Protein AF-A0A8H7E6W3-F1 (afdb_monomer_lite)

Foldseek 3Di:
DDAPDVLLVVLLVVLDDDQVVVLVVQDADDPPPLCVLVVDPLSVVVVPVVDDDDDDDDDDPPPCPSNNVSCCVVPVQVPPPPDQDFDGDADPDPQRPDPSNSVSSRSSSCCVSVVVCSVVVSVD

Secondary structure (DSSP, 8-state):
---SSHHHHHHHHHT---HHHHHHTSPPPPTT-SGGGTT-HHHHHHHHH-SS--------TTS-HHHHHHHIIIIIGGG-TT---------SSTTTS-HHHHHHHHHHHHHHH-GGGHHHHH--

pLDDT: mean 89.05, std 8.11, range [54.78, 96.06]

InterPro domains:
  IPR027417 P-loop containing nucleoside triphosphate hydrolase [G3DSA:3.40.50.300] (41-123)
  IPR056884 Nephrocystin 3-like, N-terminal [PF24883] (32-122)

Radius of gyration: 16.37 Å; chains: 1; bounding box: 37×34×46 Å

Sequence (124 aa):
MRYKNEQERQCHQSFACIYEQYKDVNPGRVLGTCKWVLDHPQFQAWQRTGHNDLLWISADPGCGKSVLSKFLVDHEFQTADQITVCYFFFKDNELQDNLAIALRALLHQLFSHQPQLLHHAISM

Structure (mmCIF, N/CA/C/O backbone):
data_AF-A0A8H7E6W3-F1
#
_entry.id   AF-A0A8H7E6W3-F1
#
loop_
_atom_site.group_PDB
_atom_site.id
_atom_site.type_symbol
_atom_site.label_atom_id
_atom_site.label_alt_id
_atom_site.label_comp_id
_atom_site.label_asym_id
_atom_site.label_entity_id
_atom_site.label_seq_id
_atom_site.pdbx_PDB_ins_code
_atom_site.Cartn_x
_atom_site.Cartn_y
_atom_site.Cartn_z
_atom_site.occupancy
_atom_site.B_iso_or_equiv
_atom_site.auth_seq_id
_atom_site.auth_comp_id
_atom_site.auth_asym_id
_atom_site.auth_atom_id
_atom_site.pdbx_PDB_model_num
ATOM 1 N N . MET A 1 1 ? 15.136 -11.262 -7.419 1.00 68.25 1 MET A N 1
ATOM 2 C CA . MET A 1 1 ? 14.613 -11.081 -8.792 1.00 68.25 1 MET A CA 1
ATOM 3 C C . MET A 1 1 ? 15.664 -11.524 -9.810 1.00 68.25 1 MET A C 1
ATOM 5 O O . MET A 1 1 ? 16.823 -11.167 -9.632 1.00 68.25 1 MET A O 1
ATOM 9 N N . ARG A 1 2 ? 15.301 -12.320 -10.827 1.00 77.50 2 ARG A N 1
ATOM 10 C CA . ARG A 1 2 ? 16.192 -12.704 -11.943 1.00 77.50 2 ARG A CA 1
ATOM 11 C C . ARG A 1 2 ? 15.589 -12.178 -13.249 1.00 77.50 2 ARG A C 1
ATOM 13 O O . ARG A 1 2 ? 14.495 -12.600 -13.601 1.00 77.50 2 ARG A O 1
ATOM 20 N N . TYR A 1 3 ? 16.282 -11.261 -13.920 1.00 85.69 3 TYR A N 1
ATOM 21 C CA . TYR A 1 3 ? 15.885 -10.723 -15.227 1.00 85.69 3 TYR A CA 1
ATOM 22 C C . TYR A 1 3 ? 16.372 -11.646 -16.350 1.00 85.69 3 TYR A C 1
ATOM 24 O O . TYR A 1 3 ? 17.440 -12.249 -16.216 1.00 85.69 3 TYR A O 1
ATOM 32 N N . LYS A 1 4 ? 15.628 -11.747 -17.455 1.00 85.31 4 LYS A N 1
ATOM 33 C CA . LYS A 1 4 ? 16.042 -12.528 -18.634 1.00 85.31 4 LYS A CA 1
ATOM 34 C C . LYS A 1 4 ? 17.039 -11.771 -19.508 1.00 85.31 4 LYS A C 1
ATOM 36 O O . LYS A 1 4 ? 17.871 -12.398 -20.157 1.00 85.31 4 LYS A O 1
ATOM 41 N N . ASN A 1 5 ? 16.954 -10.442 -19.544 1.00 88.75 5 ASN A N 1
ATOM 42 C CA . ASN A 1 5 ? 17.850 -9.579 -20.310 1.00 88.75 5 ASN A CA 1
ATOM 43 C C . ASN A 1 5 ? 17.914 -8.158 -19.713 1.00 88.75 5 ASN A C 1
ATOM 45 O O . ASN A 1 5 ? 17.193 -7.822 -18.772 1.00 88.75 5 ASN A O 1
ATOM 49 N N . GLU A 1 6 ? 18.795 -7.322 -20.265 1.00 90.44 6 GLU A N 1
ATOM 50 C CA . GLU A 1 6 ? 18.979 -5.935 -19.818 1.00 90.44 6 GLU A CA 1
ATOM 51 C C . GLU A 1 6 ? 17.757 -5.051 -20.120 1.00 90.44 6 GLU A C 1
ATOM 53 O O . GLU A 1 6 ? 17.459 -4.129 -19.366 1.00 90.44 6 GLU A O 1
ATOM 58 N N . GLN A 1 7 ? 16.993 -5.365 -21.167 1.00 90.38 7 GLN A N 1
ATOM 59 C CA . GLN A 1 7 ? 15.791 -4.619 -21.539 1.00 90.38 7 GLN A CA 1
ATOM 60 C C . GLN A 1 7 ? 14.686 -4.771 -20.478 1.00 90.38 7 GLN A C 1
ATOM 62 O O . GLN A 1 7 ? 14.071 -3.782 -20.085 1.00 90.38 7 GLN A O 1
ATOM 67 N N . GLU A 1 8 ? 14.493 -5.979 -19.935 1.00 91.56 8 GLU A N 1
ATOM 68 C CA . GLU A 1 8 ? 13.598 -6.235 -18.796 1.00 91.56 8 GLU A CA 1
ATOM 69 C C . GLU A 1 8 ? 14.026 -5.475 -17.546 1.00 91.56 8 GLU A C 1
ATOM 71 O O . GLU A 1 8 ? 13.188 -4.904 -16.844 1.00 91.56 8 GLU A O 1
ATOM 76 N N . ARG A 1 9 ? 15.334 -5.423 -17.281 1.00 91.88 9 ARG A N 1
ATOM 77 C CA . ARG A 1 9 ? 15.870 -4.658 -16.158 1.00 91.88 9 ARG A CA 1
ATOM 78 C C . ARG A 1 9 ? 15.586 -3.166 -16.321 1.00 91.88 9 ARG A C 1
ATOM 80 O O . ARG A 1 9 ? 15.090 -2.548 -15.383 1.00 91.88 9 ARG A O 1
ATOM 87 N N . GLN A 1 10 ? 15.873 -2.593 -17.487 1.00 93.19 10 GLN A N 1
ATOM 88 C CA . GLN A 1 10 ? 15.634 -1.174 -17.769 1.00 93.19 10 GLN A CA 1
ATOM 89 C C . GLN A 1 10 ? 14.146 -0.822 -17.712 1.00 93.19 10 GLN A C 1
ATOM 91 O O . GLN A 1 10 ? 13.777 0.175 -17.091 1.00 93.19 10 GLN A O 1
ATOM 96 N N . CYS A 1 11 ? 13.291 -1.672 -18.288 1.00 92.50 11 CYS A N 1
ATOM 97 C CA . CYS A 1 11 ? 11.841 -1.527 -18.221 1.00 92.50 11 CYS A CA 1
ATOM 98 C C . CYS A 1 11 ? 11.368 -1.496 -16.762 1.00 92.50 11 CYS A C 1
ATOM 100 O O . CYS A 1 11 ? 10.726 -0.531 -16.351 1.00 92.50 11 CYS A O 1
ATOM 102 N N . HIS A 1 12 ? 11.776 -2.475 -15.948 1.00 94.31 12 HIS A N 1
ATOM 103 C CA . HIS A 1 12 ? 11.426 -2.510 -14.530 1.00 94.31 12 HIS A CA 1
ATOM 104 C C . HIS A 1 12 ? 11.894 -1.251 -13.782 1.00 94.31 12 HIS A C 1
ATOM 106 O O . HIS A 1 12 ? 11.105 -0.622 -13.079 1.00 94.31 12 HIS A O 1
ATOM 112 N N . GLN A 1 13 ? 13.148 -0.834 -13.988 1.00 93.69 13 GLN A N 1
ATOM 113 C CA . GLN A 1 13 ? 13.711 0.357 -13.342 1.00 93.69 13 GLN A CA 1
ATOM 114 C C . GLN A 1 13 ? 13.012 1.658 -13.761 1.00 93.69 13 GLN A C 1
ATOM 116 O O . GLN A 1 13 ? 12.958 2.598 -12.973 1.00 93.69 13 GLN A O 1
ATOM 121 N N . SER A 1 14 ? 12.419 1.723 -14.957 1.00 93.94 14 SER A N 1
ATOM 122 C CA . SER A 1 14 ? 11.662 2.904 -15.394 1.00 93.94 14 SER A CA 1
ATOM 123 C C . SER A 1 14 ? 10.403 3.158 -14.548 1.00 93.94 14 SER A C 1
ATOM 125 O O . SER A 1 14 ? 9.965 4.304 -14.398 1.00 93.94 14 SER A O 1
ATOM 127 N N . PHE A 1 15 ? 9.852 2.110 -13.926 1.00 93.06 15 PHE A N 1
ATOM 128 C CA . PHE A 1 15 ? 8.705 2.203 -13.022 1.00 93.06 15 PHE A CA 1
ATOM 129 C C . PHE A 1 15 ? 9.091 2.523 -11.571 1.00 93.06 15 PHE A C 1
ATOM 131 O O . PHE A 1 15 ? 8.207 2.850 -10.783 1.00 93.06 15 PHE A O 1
ATOM 138 N N . ALA A 1 16 ? 10.378 2.465 -11.211 1.00 91.38 16 ALA A N 1
ATOM 139 C CA . ALA A 1 16 ? 10.823 2.648 -9.833 1.00 91.38 16 ALA A CA 1
ATOM 140 C C . ALA A 1 16 ? 10.432 4.023 -9.266 1.00 91.38 16 ALA A C 1
ATOM 142 O O . ALA A 1 16 ? 10.624 5.066 -9.899 1.00 91.38 16 ALA A O 1
ATOM 143 N N . CYS A 1 17 ? 9.906 4.020 -8.041 1.00 87.62 17 CYS A N 1
ATOM 144 C CA . CYS A 1 17 ? 9.654 5.217 -7.244 1.00 87.62 17 CYS A CA 1
ATOM 145 C C . CYS A 1 17 ? 9.682 4.881 -5.745 1.00 87.62 17 CYS A C 1
ATOM 147 O O . CYS A 1 17 ? 9.715 3.719 -5.361 1.00 87.62 17 CYS A O 1
ATOM 149 N N . ILE A 1 18 ? 9.659 5.904 -4.891 1.00 90.75 18 ILE A N 1
ATOM 150 C CA . ILE A 1 18 ? 9.868 5.789 -3.435 1.00 90.75 18 ILE A CA 1
ATOM 151 C C . ILE A 1 18 ? 8.583 5.447 -2.647 1.00 90.75 18 ILE A C 1
ATOM 153 O O . ILE A 1 18 ? 8.326 6.019 -1.587 1.00 90.75 18 ILE A O 1
ATOM 157 N N . TYR A 1 19 ? 7.747 4.534 -3.153 1.00 92.12 19 TYR A N 1
ATOM 158 C CA . TYR A 1 19 ? 6.440 4.235 -2.543 1.00 92.12 19 TYR A CA 1
ATOM 159 C C . TYR A 1 19 ? 6.549 3.575 -1.159 1.00 92.12 19 TYR A C 1
ATOM 161 O O . TYR A 1 19 ? 5.651 3.745 -0.329 1.00 92.12 19 TYR A O 1
ATOM 169 N N . GLU A 1 20 ? 7.643 2.865 -0.863 1.00 92.31 20 GLU A N 1
ATOM 170 C CA . GLU A 1 20 ? 7.907 2.322 0.473 1.00 92.31 20 GLU A CA 1
ATOM 171 C C . GLU A 1 20 ? 8.016 3.443 1.504 1.00 92.31 20 GLU A C 1
ATOM 173 O O . GLU A 1 20 ? 7.405 3.359 2.567 1.00 92.31 20 GLU A O 1
ATOM 178 N N . GLN A 1 21 ? 8.685 4.548 1.156 1.00 92.81 21 GLN A N 1
ATOM 179 C CA . GLN A 1 21 ? 8.815 5.701 2.048 1.00 92.81 21 GLN A CA 1
ATOM 180 C C . GLN A 1 21 ? 7.445 6.312 2.364 1.00 92.81 21 GLN A C 1
ATOM 182 O O . GLN A 1 21 ? 7.194 6.682 3.508 1.00 92.81 21 GLN A O 1
ATOM 187 N N . TYR A 1 22 ? 6.525 6.357 1.393 1.00 91.62 22 TYR A N 1
ATOM 188 C CA . TYR A 1 22 ? 5.163 6.875 1.599 1.00 91.62 22 TYR A CA 1
ATOM 189 C C . TYR A 1 22 ? 4.325 6.001 2.537 1.00 91.62 22 TYR A C 1
ATOM 191 O O . TYR A 1 22 ? 3.500 6.516 3.293 1.00 91.62 22 TYR A O 1
ATOM 199 N N . LYS A 1 23 ? 4.551 4.684 2.539 1.00 92.75 23 LYS A N 1
ATOM 200 C CA . LYS A 1 23 ? 3.987 3.791 3.559 1.00 92.75 23 LYS A CA 1
ATOM 201 C C . LYS A 1 23 ? 4.680 4.009 4.903 1.00 92.75 23 LYS A C 1
ATOM 203 O O . LYS A 1 23 ? 4.006 4.100 5.931 1.00 92.75 23 LYS A O 1
ATOM 208 N N . ASP A 1 24 ? 6.004 4.122 4.904 1.00 94.00 24 ASP A N 1
ATOM 209 C CA . ASP A 1 24 ? 6.824 4.047 6.112 1.00 94.00 24 ASP A CA 1
ATOM 210 C C . ASP A 1 24 ? 6.867 5.311 6.963 1.00 94.00 24 ASP A C 1
ATOM 212 O O . ASP A 1 24 ? 7.188 5.213 8.147 1.00 94.00 24 ASP A O 1
ATOM 216 N N . VAL A 1 25 ? 6.406 6.452 6.441 1.00 92.50 25 VAL A N 1
ATOM 217 C CA . VAL A 1 25 ? 6.073 7.613 7.288 1.00 92.50 25 VAL A CA 1
ATOM 218 C C . VAL A 1 25 ? 4.963 7.309 8.299 1.00 92.50 25 VAL A C 1
ATOM 220 O O . VAL A 1 25 ? 4.853 8.002 9.309 1.00 92.50 25 VAL A O 1
ATOM 223 N N . ASN A 1 26 ? 4.122 6.299 8.044 1.00 91.81 26 ASN A N 1
ATOM 224 C CA . ASN A 1 26 ? 3.104 5.885 9.000 1.00 91.81 26 ASN A CA 1
ATOM 225 C C . ASN A 1 26 ? 3.754 5.027 10.094 1.00 91.81 26 ASN A C 1
ATOM 227 O O . ASN A 1 26 ? 4.465 4.060 9.778 1.00 91.81 26 ASN A O 1
ATOM 231 N N . PRO A 1 27 ? 3.497 5.331 11.379 1.00 93.75 27 PRO A N 1
ATOM 232 C CA . PRO A 1 27 ? 4.011 4.520 12.468 1.00 93.75 27 PRO A CA 1
ATOM 233 C C . PRO A 1 27 ? 3.425 3.106 12.409 1.00 93.75 27 PRO A C 1
ATOM 235 O O . PRO A 1 27 ? 2.361 2.866 11.830 1.00 93.75 27 PRO A O 1
ATOM 238 N N . GLY A 1 28 ? 4.121 2.161 13.039 1.00 93.38 28 GLY A N 1
ATOM 239 C CA . GLY A 1 28 ? 3.559 0.839 13.290 1.00 93.38 28 GLY A CA 1
ATOM 240 C C . GLY A 1 28 ? 2.305 0.930 14.162 1.00 93.38 28 GLY A C 1
ATOM 241 O O . GLY A 1 28 ? 2.129 1.877 14.934 1.00 93.38 28 GLY A O 1
ATOM 242 N N . ARG A 1 29 ? 1.424 -0.068 14.050 1.00 93.81 29 ARG A N 1
ATOM 243 C CA . ARG A 1 29 ? 0.218 -0.119 14.882 1.00 93.81 29 ARG A CA 1
ATOM 244 C C . ARG A 1 29 ? 0.566 -0.167 16.369 1.00 93.81 29 ARG A C 1
ATOM 246 O O . ARG A 1 29 ? 1.517 -0.830 16.780 1.00 93.81 29 ARG A O 1
ATOM 253 N N . VAL A 1 30 ? -0.287 0.439 17.188 1.00 94.19 30 VAL A N 1
ATOM 254 C CA . VAL A 1 30 ? -0.273 0.206 18.635 1.00 94.19 30 VAL A CA 1
ATOM 255 C C . VAL A 1 30 ? -0.699 -1.241 18.903 1.00 94.19 30 VAL A C 1
ATOM 257 O O . VAL A 1 30 ? -1.626 -1.758 18.263 1.00 94.19 30 VAL A O 1
ATOM 260 N N . LEU A 1 31 ? -0.025 -1.919 19.834 1.00 92.62 31 LEU A N 1
ATOM 261 C CA . LEU A 1 31 ? -0.355 -3.296 20.201 1.00 92.62 31 LEU A CA 1
ATOM 262 C C . LEU A 1 31 ? -1.842 -3.407 20.589 1.00 92.62 31 LEU A C 1
ATOM 264 O O . LEU A 1 31 ? -2.382 -2.553 21.278 1.00 92.62 31 LEU A O 1
ATOM 268 N N . GLY A 1 32 ? -2.515 -4.450 20.103 1.00 89.94 32 GLY A N 1
ATOM 269 C CA . GLY A 1 32 ? -3.956 -4.650 20.302 1.00 89.94 32 GLY A CA 1
ATOM 270 C C . GLY A 1 32 ? -4.874 -3.902 19.326 1.00 89.94 32 GLY A C 1
ATOM 271 O O . GLY A 1 32 ? -6.049 -4.237 19.253 1.00 89.94 32 GLY A O 1
ATOM 272 N N . THR A 1 33 ? -4.368 -2.960 18.521 1.00 93.19 33 THR A N 1
ATOM 273 C CA . THR A 1 33 ? -5.181 -2.248 17.511 1.00 93.19 33 THR A CA 1
ATOM 274 C C . THR A 1 33 ? -5.128 -2.916 16.130 1.00 93.19 33 THR A C 1
ATOM 276 O O . THR A 1 33 ? -4.375 -3.873 15.927 1.00 93.19 33 THR A O 1
ATOM 279 N N . CYS A 1 34 ? -5.928 -2.407 15.182 1.00 93.62 34 CYS A N 1
ATOM 280 C CA . CYS A 1 34 ? -6.065 -2.841 13.778 1.00 93.62 34 CYS A CA 1
ATOM 281 C C . CYS A 1 34 ? -6.647 -4.248 13.546 1.00 93.62 34 CYS A C 1
ATOM 283 O O . CYS A 1 34 ? -7.275 -4.469 12.519 1.00 93.62 34 CYS A O 1
ATOM 285 N N . LYS A 1 35 ? -6.525 -5.170 14.508 1.00 92.56 35 LYS A N 1
ATOM 286 C CA . LYS A 1 35 ? -6.995 -6.562 14.382 1.00 92.56 35 LYS A CA 1
ATOM 287 C C . LYS A 1 35 ? -8.504 -6.711 14.189 1.00 92.56 35 LYS A C 1
ATOM 289 O O . LYS A 1 35 ? -8.926 -7.656 13.541 1.00 92.56 35 LYS A O 1
ATOM 294 N N . TRP A 1 36 ? -9.292 -5.762 14.696 1.00 92.62 36 TRP A N 1
ATOM 295 C CA . TRP A 1 36 ? -10.754 -5.776 14.578 1.00 92.62 36 TRP A CA 1
ATOM 296 C 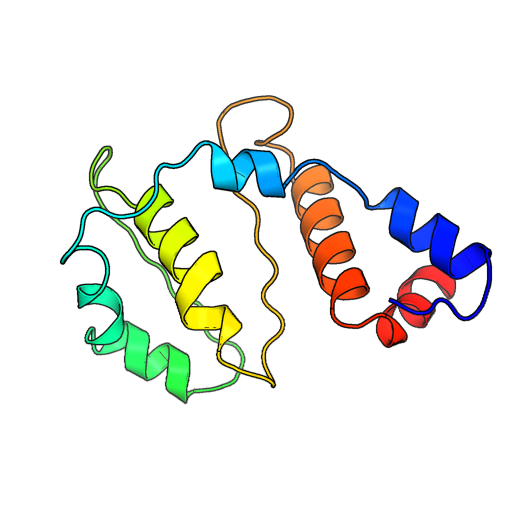C . TRP A 1 36 ? -11.231 -5.928 13.127 1.00 92.62 36 TRP A C 1
ATOM 298 O O . TRP A 1 36 ? -12.294 -6.495 12.893 1.00 92.62 36 TRP A O 1
ATOM 308 N N . VAL A 1 37 ? -10.450 -5.434 12.155 1.00 94.06 37 VAL A N 1
ATOM 309 C CA . VAL A 1 37 ? -10.820 -5.495 10.739 1.00 94.06 37 VAL A CA 1
ATOM 310 C C . VAL A 1 37 ? -10.870 -6.938 10.236 1.00 94.06 37 VAL A C 1
ATOM 312 O O . VAL A 1 37 ? -11.725 -7.258 9.424 1.00 94.06 37 VAL A O 1
ATOM 315 N N . LEU A 1 38 ? -10.011 -7.818 10.760 1.00 92.06 38 LEU A N 1
ATOM 316 C CA . LEU A 1 38 ? -9.878 -9.215 10.328 1.00 92.06 38 LEU A CA 1
ATOM 317 C C . LEU A 1 38 ? -11.069 -10.068 10.778 1.00 92.06 38 LEU A C 1
ATOM 319 O O . LEU A 1 38 ? -11.456 -11.032 10.117 1.00 92.06 38 LEU A O 1
ATOM 323 N N . ASP A 1 39 ? -11.687 -9.666 11.885 1.00 93.88 39 ASP A N 1
ATOM 324 C CA . ASP A 1 39 ? -12.891 -10.289 12.427 1.00 93.88 39 ASP A CA 1
ATOM 325 C C . ASP A 1 39 ? -14.174 -9.664 11.853 1.00 93.88 39 ASP A C 1
ATOM 327 O O . ASP A 1 39 ? -15.276 -10.162 12.092 1.00 93.88 39 ASP A O 1
ATOM 331 N N . HIS A 1 40 ? -14.062 -8.576 11.080 1.00 95.31 40 HIS A N 1
ATOM 332 C CA . HIS A 1 40 ? -15.223 -7.882 10.542 1.00 95.31 40 HIS A CA 1
ATOM 333 C C . HIS A 1 40 ? -15.897 -8.721 9.438 1.00 95.31 40 HIS A C 1
ATOM 335 O O . HIS A 1 40 ? -15.233 -9.088 8.463 1.00 95.31 40 HIS A O 1
ATOM 341 N N . PRO A 1 41 ? -17.222 -8.973 9.498 1.00 94.44 41 PRO A N 1
ATOM 342 C CA . PRO A 1 41 ? -17.897 -9.852 8.541 1.00 94.44 41 PRO A CA 1
ATOM 343 C C . PRO A 1 41 ? -17.718 -9.438 7.076 1.00 94.44 41 PRO A C 1
ATOM 345 O O . PRO A 1 41 ? -17.536 -10.294 6.216 1.00 94.44 41 PRO A O 1
ATOM 348 N N . GLN A 1 42 ? -17.716 -8.131 6.787 1.00 93.69 42 GLN A N 1
ATOM 349 C CA . GLN A 1 42 ? -17.498 -7.627 5.424 1.00 93.69 42 GLN A CA 1
ATOM 350 C C . GLN A 1 42 ? -16.065 -7.867 4.931 1.00 93.69 42 GLN A C 1
ATOM 352 O O . GLN A 1 42 ? -15.875 -8.169 3.758 1.00 93.69 42 GLN A O 1
ATOM 357 N N . PHE A 1 43 ? -15.069 -7.777 5.819 1.00 92.88 43 PHE A N 1
ATOM 358 C CA . PHE A 1 43 ? -13.679 -8.068 5.469 1.00 92.88 43 PHE A CA 1
ATOM 359 C C . PHE A 1 43 ? -13.509 -9.558 5.171 1.00 92.88 43 PHE A C 1
ATOM 361 O O . PHE A 1 43 ? -12.959 -9.923 4.137 1.00 92.88 43 PHE A O 1
ATOM 368 N N . GLN A 1 44 ? -14.046 -10.427 6.032 1.00 91.81 44 GLN A N 1
ATOM 369 C CA . GLN A 1 44 ? -13.989 -11.875 5.824 1.00 91.81 44 GLN A CA 1
ATOM 370 C C . GLN A 1 44 ? -14.742 -12.316 4.568 1.00 91.81 44 GLN A C 1
ATOM 372 O O . GLN A 1 44 ? -14.288 -13.221 3.872 1.00 91.81 44 GLN A O 1
ATOM 377 N N . ALA A 1 45 ? -15.891 -11.699 4.279 1.00 91.62 45 ALA A N 1
ATOM 378 C CA . ALA A 1 45 ? -16.626 -11.951 3.047 1.00 91.62 45 ALA A CA 1
ATOM 379 C C . ALA A 1 45 ? -15.770 -11.582 1.829 1.00 91.62 45 A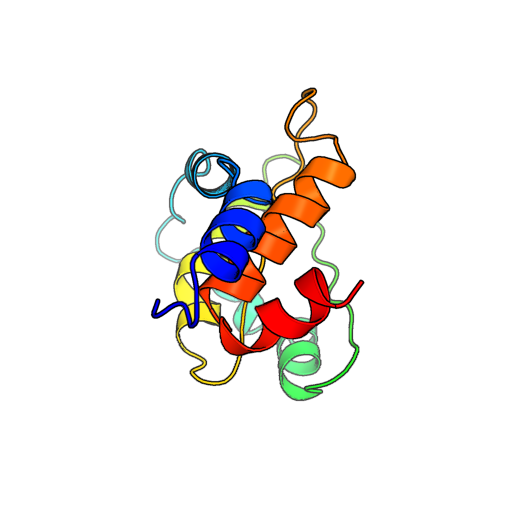LA A C 1
ATOM 381 O O . ALA A 1 45 ? -15.527 -12.447 0.994 1.00 91.62 45 ALA A O 1
ATOM 382 N N . TRP A 1 46 ? -15.234 -10.357 1.794 1.00 91.06 46 TRP A N 1
ATOM 383 C CA . TRP A 1 46 ? -14.341 -9.885 0.731 1.00 91.06 46 TRP A CA 1
ATOM 384 C C . TRP A 1 46 ? -13.102 -10.774 0.547 1.00 91.06 46 TRP A C 1
ATOM 386 O O . TRP A 1 46 ? -12.709 -11.082 -0.572 1.00 91.06 46 TRP A O 1
ATOM 396 N N . GLN A 1 47 ? -12.501 -11.246 1.639 1.00 87.19 47 GLN A N 1
ATOM 397 C CA . GLN A 1 47 ? -11.323 -12.108 1.564 1.00 87.19 47 GLN A CA 1
ATOM 398 C C . GLN A 1 47 ? -11.648 -13.510 1.013 1.00 87.19 47 GLN A C 1
ATOM 400 O O . GLN A 1 47 ? -10.794 -14.140 0.392 1.00 87.19 47 GLN A O 1
ATOM 405 N N . ARG A 1 48 ? -12.869 -14.019 1.236 1.00 86.38 48 ARG A N 1
ATOM 406 C CA . ARG A 1 48 ? -13.291 -15.361 0.795 1.00 86.38 48 ARG A CA 1
ATOM 407 C C . ARG A 1 48 ? -13.768 -15.412 -0.653 1.00 86.38 48 ARG A C 1
ATOM 409 O O . ARG A 1 48 ? -13.679 -16.481 -1.250 1.00 86.38 48 ARG A O 1
ATOM 416 N N . THR A 1 49 ? -14.308 -14.323 -1.204 1.00 83.25 49 THR A N 1
ATOM 417 C CA . THR A 1 49 ? -14.865 -14.332 -2.569 1.00 83.25 49 THR A CA 1
ATOM 418 C C . THR A 1 49 ? -13.799 -14.548 -3.638 1.00 83.25 49 THR A C 1
ATOM 420 O O . THR A 1 49 ? -14.104 -15.098 -4.693 1.00 83.25 49 THR A O 1
ATOM 423 N N . GLY A 1 50 ? -12.543 -14.181 -3.363 1.00 70.25 50 GLY A N 1
ATOM 424 C CA . GLY A 1 50 ? -11.378 -14.552 -4.174 1.00 70.25 50 GLY A CA 1
ATOM 425 C C . GLY A 1 50 ? -11.298 -13.903 -5.562 1.00 70.25 50 GLY A C 1
ATOM 426 O O . GLY A 1 50 ? -10.255 -14.011 -6.204 1.00 70.25 50 GLY A O 1
ATOM 427 N N . HIS A 1 51 ? -12.340 -13.200 -6.026 1.00 70.69 51 HIS A N 1
ATOM 428 C CA . HIS A 1 51 ? -12.384 -12.561 -7.342 1.00 70.69 51 HIS A CA 1
ATOM 429 C C . HIS A 1 51 ? -13.187 -11.248 -7.339 1.00 70.69 51 HIS A C 1
ATOM 431 O O . HIS A 1 51 ? -14.315 -11.213 -6.868 1.00 70.69 51 HIS A O 1
ATOM 437 N N . ASN A 1 52 ? -12.613 -10.204 -7.956 1.00 63.34 52 ASN A N 1
ATOM 438 C CA . ASN A 1 52 ? -13.264 -8.965 -8.420 1.00 63.34 52 ASN A CA 1
ATOM 439 C C . ASN A 1 52 ? -14.147 -8.189 -7.420 1.00 63.34 52 ASN A C 1
ATOM 441 O O . ASN A 1 52 ? -15.113 -7.558 -7.842 1.00 63.34 52 ASN A O 1
ATOM 445 N N . ASP A 1 53 ? -13.779 -8.150 -6.137 1.00 83.00 53 ASP A N 1
ATOM 446 C CA . ASP A 1 53 ? -14.516 -7.383 -5.128 1.00 83.00 53 ASP A CA 1
ATOM 447 C C . ASP A 1 53 ? -13.721 -6.200 -4.557 1.00 83.00 53 ASP A C 1
ATOM 449 O O . ASP A 1 53 ? -12.520 -6.282 -4.280 1.00 83.00 53 ASP A O 1
ATOM 453 N N . LEU A 1 54 ? -14.427 -5.086 -4.344 1.00 90.06 54 LEU A N 1
ATOM 454 C CA . LEU A 1 54 ? -13.908 -3.865 -3.731 1.00 90.06 54 LEU A CA 1
ATOM 455 C C . LEU A 1 54 ? -14.246 -3.839 -2.237 1.00 90.06 54 LEU A C 1
ATOM 457 O O . LEU A 1 54 ? -15.417 -3.821 -1.862 1.00 90.06 54 LEU A O 1
ATOM 461 N N . LEU A 1 55 ? -13.222 -3.742 -1.389 1.00 91.50 55 LEU A N 1
ATOM 462 C CA . LEU A 1 55 ? -13.390 -3.448 0.031 1.00 91.50 55 LEU A CA 1
ATOM 463 C C . LEU A 1 55 ? -13.186 -1.953 0.291 1.00 91.50 55 LEU A C 1
ATOM 465 O O . LEU A 1 55 ? -12.089 -1.426 0.111 1.00 91.50 55 LEU A O 1
ATOM 469 N N . TRP A 1 56 ? -14.233 -1.281 0.766 1.00 93.88 56 TRP A N 1
ATOM 470 C CA . TRP A 1 56 ? -14.170 0.122 1.168 1.00 93.88 56 TRP A CA 1
ATOM 471 C C . TRP A 1 56 ? -14.113 0.254 2.692 1.00 93.88 56 TRP A C 1
ATOM 473 O O . TRP A 1 56 ? -15.079 -0.062 3.384 1.00 93.88 56 TRP A O 1
ATOM 483 N N . ILE A 1 57 ? -12.989 0.750 3.217 1.00 93.69 57 ILE A N 1
ATOM 484 C CA . ILE A 1 57 ? -12.818 1.047 4.645 1.00 93.69 57 ILE A CA 1
ATOM 485 C C . ILE A 1 57 ? -12.754 2.562 4.828 1.00 93.69 57 ILE A C 1
ATOM 487 O O . ILE A 1 57 ? -11.788 3.213 4.428 1.00 93.69 57 ILE A O 1
ATOM 491 N N . SER A 1 58 ? -13.763 3.121 5.490 1.00 93.50 58 SER A N 1
ATOM 492 C CA . SER A 1 58 ? -13.816 4.531 5.875 1.00 93.50 58 SER A CA 1
ATOM 493 C C . SER A 1 58 ? -13.803 4.696 7.390 1.00 93.50 58 SER A C 1
ATOM 495 O O . SER A 1 58 ? -14.320 3.860 8.124 1.00 93.50 58 SER A O 1
ATOM 497 N N . ALA A 1 59 ? -13.236 5.803 7.855 1.00 91.44 59 ALA A N 1
ATOM 498 C CA . ALA A 1 59 ? -13.248 6.228 9.251 1.00 91.44 59 ALA A CA 1
ATOM 499 C C . ALA A 1 59 ? -12.986 7.736 9.320 1.00 91.44 59 ALA A C 1
ATOM 501 O O . ALA A 1 59 ? -12.476 8.323 8.356 1.00 91.44 59 ALA A O 1
ATOM 502 N N . ASP A 1 60 ? -13.231 8.345 10.472 1.00 94.44 60 ASP A N 1
ATOM 503 C CA . ASP A 1 60 ? -13.011 9.777 10.660 1.00 94.44 60 ASP A CA 1
ATOM 504 C C . ASP A 1 60 ? -11.519 10.154 10.596 1.00 94.44 60 ASP A C 1
ATOM 506 O O . ASP A 1 60 ? -10.626 9.302 10.774 1.00 94.44 60 ASP A O 1
ATOM 510 N N . PRO A 1 61 ? -11.190 11.416 10.260 1.00 91.88 61 PRO A N 1
ATOM 511 C CA . PRO A 1 61 ? -9.826 11.925 10.350 1.00 91.88 61 PRO A CA 1
ATOM 512 C C . PRO A 1 61 ? -9.207 11.621 11.723 1.00 91.88 61 PRO A C 1
ATOM 514 O O . PRO A 1 61 ? -9.850 11.769 12.753 1.00 91.88 61 PRO A O 1
ATOM 517 N N . GLY A 1 62 ? -7.957 11.155 11.741 1.00 89.81 62 GLY A N 1
ATOM 518 C CA . GLY A 1 62 ? -7.267 10.797 12.987 1.00 89.81 62 GLY A CA 1
ATOM 519 C C . GLY A 1 62 ? -7.556 9.392 13.539 1.00 89.81 62 GLY A C 1
ATOM 520 O O . GLY A 1 62 ? -6.793 8.928 14.379 1.00 89.81 62 GLY A O 1
ATOM 521 N N . CYS A 1 63 ? -8.537 8.641 13.022 1.00 92.31 63 CYS A N 1
ATOM 522 C CA . CYS A 1 63 ? -8.853 7.282 13.508 1.00 92.31 63 CYS A CA 1
ATOM 523 C C . CYS A 1 63 ? -7.865 6.175 13.079 1.00 92.31 63 CYS A C 1
ATOM 525 O O . CYS A 1 63 ? -8.175 4.992 13.178 1.00 92.31 63 CYS A O 1
ATOM 527 N N . GLY A 1 64 ? -6.682 6.528 12.565 1.00 92.50 64 GLY A N 1
ATOM 528 C CA . GLY A 1 64 ? -5.630 5.549 12.266 1.00 92.50 64 GLY A CA 1
ATOM 529 C C . GLY A 1 64 ? -5.803 4.741 10.973 1.00 92.50 64 GLY A C 1
ATOM 530 O O . GLY A 1 64 ? -5.160 3.708 10.830 1.00 92.50 64 GLY A O 1
ATOM 531 N N . LYS A 1 65 ? -6.605 5.199 10.002 1.00 94.50 65 LYS A N 1
ATOM 532 C CA . LYS A 1 65 ? -6.786 4.516 8.699 1.00 94.50 65 LYS A CA 1
ATOM 533 C C . LYS A 1 65 ? -5.469 4.191 7.989 1.00 94.50 65 LYS A C 1
ATOM 535 O O . LYS A 1 65 ? -5.276 3.069 7.552 1.00 94.50 65 LYS A O 1
ATOM 540 N N . SER A 1 66 ? -4.541 5.145 7.916 1.00 93.81 66 SER A N 1
ATOM 541 C CA . SER A 1 66 ? -3.247 4.926 7.256 1.00 93.81 66 SER A CA 1
ATOM 542 C C . SER A 1 66 ? -2.375 3.913 8.008 1.00 93.81 66 SER A C 1
ATOM 544 O O . SER A 1 66 ? -1.665 3.128 7.387 1.00 93.81 66 SER A O 1
ATOM 546 N N . VAL A 1 67 ? -2.479 3.879 9.343 1.00 95.69 67 VAL A N 1
ATOM 547 C CA . VAL A 1 67 ? -1.822 2.869 10.191 1.00 95.69 67 VAL A CA 1
ATOM 548 C C . VAL A 1 67 ? -2.443 1.488 9.959 1.00 95.69 67 VAL A C 1
ATOM 550 O O . VAL A 1 67 ? -1.712 0.505 9.849 1.00 95.69 67 VAL A O 1
ATOM 553 N N . LEU A 1 68 ? -3.771 1.413 9.812 1.00 95.75 68 LEU A N 1
ATOM 554 C CA . LEU A 1 68 ? -4.488 0.190 9.447 1.00 95.75 68 LEU A CA 1
ATOM 555 C C . LEU A 1 68 ? -4.048 -0.326 8.070 1.00 95.75 68 LEU A C 1
ATOM 557 O O . LEU A 1 68 ? -3.704 -1.499 7.952 1.00 95.75 68 LEU A O 1
ATOM 561 N N . SER A 1 69 ? -3.988 0.537 7.052 1.00 94.81 69 SER A N 1
ATOM 562 C CA . SER A 1 69 ? -3.532 0.156 5.709 1.00 94.81 69 SER A CA 1
ATOM 563 C C . SER A 1 69 ? -2.091 -0.355 5.714 1.00 94.81 69 SER A C 1
ATOM 565 O O . SER A 1 69 ? -1.810 -1.384 5.104 1.00 94.81 69 SER A O 1
ATOM 567 N N . LYS A 1 70 ? -1.182 0.310 6.445 1.00 95.25 70 LYS A N 1
ATOM 568 C CA . LYS A 1 70 ? 0.197 -0.173 6.622 1.00 95.25 70 LYS A CA 1
ATOM 569 C C . LYS A 1 70 ? 0.227 -1.547 7.290 1.00 95.25 70 LYS A C 1
ATOM 571 O O . LYS A 1 70 ? 0.929 -2.427 6.812 1.00 95.25 70 LYS A O 1
ATOM 576 N N . PHE A 1 71 ? -0.550 -1.747 8.356 1.00 94.56 71 PHE A N 1
ATOM 577 C CA . PHE A 1 71 ? -0.641 -3.038 9.040 1.00 94.56 71 PHE A CA 1
ATOM 578 C C . PHE A 1 71 ? -1.099 -4.167 8.104 1.00 94.56 71 PHE A C 1
ATOM 580 O O . PHE A 1 71 ? -0.490 -5.235 8.107 1.00 94.56 71 PHE A O 1
ATOM 587 N N . LEU A 1 72 ? -2.130 -3.922 7.290 1.00 92.94 72 LEU A N 1
ATOM 588 C CA . LEU A 1 72 ? -2.632 -4.910 6.333 1.00 92.94 72 LEU A CA 1
ATOM 589 C C . LEU A 1 72 ? -1.565 -5.294 5.296 1.00 92.94 72 LEU A C 1
ATOM 591 O O . LEU A 1 72 ? -1.359 -6.477 5.035 1.00 92.94 72 LEU A O 1
ATOM 595 N N . VAL A 1 73 ? -0.855 -4.301 4.752 1.00 92.31 73 VAL A N 1
ATOM 596 C CA . VAL A 1 73 ? 0.231 -4.507 3.780 1.00 92.31 73 VAL A CA 1
ATOM 597 C C . VAL A 1 73 ? 1.431 -5.230 4.396 1.00 92.31 73 VAL A C 1
ATOM 599 O O . VAL A 1 73 ? 1.970 -6.140 3.774 1.00 92.31 73 VAL A O 1
ATOM 602 N N . ASP A 1 74 ? 1.860 -4.835 5.596 1.00 91.25 74 ASP A N 1
ATOM 603 C CA . ASP A 1 74 ? 3.111 -5.316 6.197 1.00 91.25 74 ASP A CA 1
ATOM 604 C C . ASP A 1 74 ? 2.981 -6.674 6.893 1.00 91.25 74 ASP A C 1
ATOM 606 O O . ASP A 1 74 ? 3.986 -7.352 7.093 1.00 91.25 74 ASP A O 1
ATOM 610 N N . HIS A 1 75 ? 1.775 -7.076 7.298 1.00 87.19 75 HIS A N 1
ATOM 611 C CA . HIS A 1 75 ? 1.604 -8.264 8.139 1.00 87.19 75 HIS A CA 1
ATOM 612 C C . HIS A 1 75 ? 0.573 -9.249 7.617 1.00 87.19 75 HIS A C 1
ATOM 614 O O . HIS A 1 75 ? 0.841 -10.445 7.604 1.00 87.19 75 HIS A O 1
ATOM 620 N N . GLU A 1 76 ? -0.592 -8.774 7.194 1.00 85.50 76 GLU A N 1
ATOM 621 C CA . GLU A 1 76 ? -1.690 -9.685 6.872 1.00 85.50 76 GLU A CA 1
ATOM 622 C C . GLU A 1 76 ? -1.512 -10.270 5.478 1.00 85.50 76 GLU A C 1
ATOM 624 O O . GLU A 1 76 ? -1.529 -11.488 5.298 1.00 85.50 76 GLU A O 1
ATOM 629 N N . PHE A 1 77 ? -1.231 -9.425 4.488 1.00 83.25 77 PHE A N 1
ATOM 630 C CA . PHE A 1 77 ? -1.144 -9.898 3.113 1.00 83.25 77 PHE A CA 1
ATOM 631 C C . PHE A 1 77 ? 0.209 -10.497 2.712 1.00 83.25 77 PHE A C 1
ATOM 633 O O . PHE A 1 77 ? 0.279 -11.165 1.686 1.00 83.25 77 PHE A O 1
ATOM 640 N N . GLN A 1 78 ? 1.265 -10.337 3.516 1.00 70.12 78 GLN A N 1
ATOM 641 C CA . GLN A 1 78 ? 2.559 -10.991 3.250 1.00 70.12 78 GLN A CA 1
ATOM 642 C C . GLN A 1 78 ? 2.528 -12.506 3.492 1.00 70.12 78 GLN A C 1
ATOM 644 O O . GLN A 1 78 ? 3.407 -13.220 3.022 1.00 70.12 78 GLN A O 1
ATOM 649 N N . THR A 1 79 ? 1.538 -13.002 4.237 1.00 61.75 79 THR A N 1
ATOM 650 C CA . THR A 1 79 ? 1.459 -14.416 4.642 1.00 61.75 79 THR A CA 1
ATOM 651 C C . THR A 1 79 ? 0.787 -15.319 3.609 1.00 61.75 79 THR A C 1
ATOM 653 O O . THR A 1 79 ? 0.823 -16.541 3.743 1.00 61.75 79 THR A O 1
ATOM 656 N N . ALA A 1 80 ? 0.177 -14.742 2.572 1.00 65.25 80 ALA A N 1
ATOM 657 C CA . ALA A 1 80 ? -0.494 -15.494 1.527 1.00 65.25 80 ALA A CA 1
ATOM 658 C C . ALA A 1 80 ? 0.457 -15.703 0.341 1.00 65.25 80 ALA A C 1
ATOM 660 O O . ALA A 1 80 ? 0.534 -14.855 -0.544 1.00 65.25 80 ALA A O 1
ATOM 661 N N . ASP A 1 81 ? 1.123 -16.862 0.281 1.00 64.88 81 ASP A N 1
ATOM 662 C CA . ASP A 1 81 ? 2.083 -17.242 -0.779 1.00 64.88 81 ASP A CA 1
ATOM 663 C C . ASP A 1 81 ? 1.536 -17.130 -2.222 1.00 64.88 81 ASP A C 1
ATOM 665 O O . ASP A 1 81 ? 2.286 -17.217 -3.194 1.00 64.88 81 ASP A O 1
ATOM 669 N N . GLN A 1 82 ? 0.224 -16.948 -2.384 1.00 73.06 82 GLN A N 1
ATOM 670 C CA . GLN A 1 82 ? -0.461 -16.863 -3.674 1.00 73.06 82 GLN A CA 1
ATOM 671 C C . GLN A 1 82 ? -0.936 -15.448 -4.042 1.00 73.06 82 GLN A C 1
ATOM 673 O O . GLN A 1 82 ? -1.428 -15.255 -5.154 1.00 73.06 82 GLN A O 1
ATOM 678 N N . ILE A 1 83 ? -0.804 -14.456 -3.153 1.00 81.06 83 ILE A N 1
ATOM 679 C CA . ILE A 1 83 ? -1.339 -13.105 -3.373 1.00 81.06 83 ILE A CA 1
ATOM 680 C C . ILE A 1 83 ? -0.189 -12.117 -3.555 1.00 81.06 83 ILE A C 1
ATOM 682 O O . ILE A 1 83 ? 0.671 -11.960 -2.697 1.00 81.06 83 ILE A O 1
ATOM 686 N N . THR A 1 84 ? -0.189 -11.405 -4.682 1.00 87.50 84 THR A N 1
ATOM 687 C CA . THR A 1 84 ? 0.687 -10.245 -4.879 1.00 87.50 84 THR A CA 1
ATOM 688 C C . THR A 1 84 ? -0.051 -8.986 -4.453 1.00 87.50 84 THR A C 1
ATOM 690 O O . THR A 1 84 ? -1.051 -8.618 -5.068 1.00 87.50 84 THR A O 1
ATOM 693 N N . VAL A 1 85 ? 0.447 -8.312 -3.417 1.00 89.94 85 VAL A N 1
ATOM 694 C CA . VAL A 1 85 ? -0.094 -7.023 -2.978 1.00 89.94 85 VAL A CA 1
ATOM 695 C C .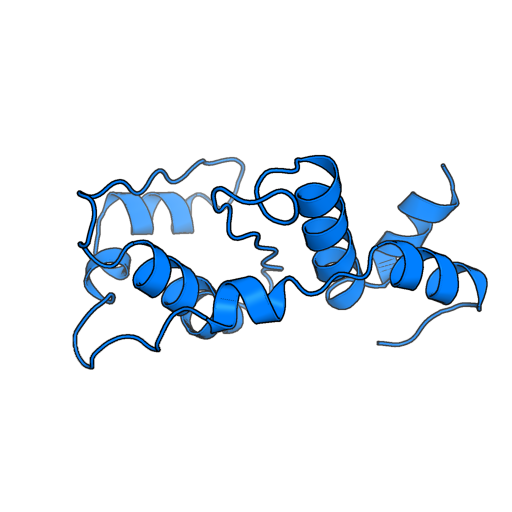 VAL A 1 85 ? 0.746 -5.888 -3.525 1.00 89.94 85 VAL A C 1
ATOM 697 O O . VAL A 1 85 ? 1.956 -5.837 -3.335 1.00 89.94 85 VAL A O 1
ATOM 700 N N . CYS A 1 86 ? 0.068 -4.963 -4.195 1.00 94.06 86 CYS A N 1
ATOM 701 C CA . CYS A 1 86 ? 0.628 -3.702 -4.654 1.00 94.06 86 CYS A CA 1
ATOM 702 C C . CYS A 1 86 ? -0.152 -2.572 -3.985 1.00 94.06 86 CYS A C 1
ATOM 704 O O . CYS A 1 86 ? -1.381 -2.633 -3.905 1.00 94.06 86 CYS A O 1
ATOM 706 N N . TYR A 1 87 ? 0.540 -1.545 -3.504 1.00 95.06 87 TYR A N 1
ATOM 707 C CA . TYR A 1 87 ? -0.088 -0.454 -2.764 1.00 95.06 87 TYR A CA 1
ATOM 708 C C . TYR A 1 87 ? 0.425 0.920 -3.192 1.00 95.06 87 TYR A C 1
ATOM 710 O O . TYR A 1 87 ? 1.536 1.075 -3.696 1.00 95.06 87 TYR A O 1
ATOM 718 N N . PHE A 1 88 ? -0.382 1.943 -2.926 1.00 95.25 88 PHE A N 1
ATOM 719 C CA . PHE A 1 88 ? 0.024 3.339 -3.016 1.00 95.25 88 PHE A CA 1
ATOM 720 C C . PHE A 1 88 ? -0.698 4.150 -1.938 1.00 95.25 88 PHE A C 1
ATOM 722 O O . PHE A 1 88 ? -1.877 3.919 -1.669 1.00 95.25 88 PHE A O 1
ATOM 729 N N . PHE A 1 89 ? 0.010 5.085 -1.309 1.00 93.56 89 PHE A N 1
ATOM 730 C CA . PHE A 1 89 ? -0.542 5.962 -0.279 1.00 93.56 89 PHE A CA 1
ATOM 731 C C . PHE A 1 89 ? -0.714 7.357 -0.875 1.00 93.56 89 PHE A C 1
ATOM 733 O O . PHE A 1 89 ? 0.268 8.058 -1.100 1.00 93.56 89 PHE A O 1
ATOM 740 N N . PHE A 1 90 ? -1.963 7.743 -1.135 1.00 92.38 90 PHE A N 1
ATOM 741 C CA . PHE A 1 90 ? -2.285 9.090 -1.596 1.00 92.38 90 PHE A CA 1
ATOM 742 C C . PHE A 1 90 ? -2.180 10.098 -0.451 1.00 92.38 90 PHE A C 1
ATOM 744 O O . PHE A 1 90 ? -2.610 9.835 0.679 1.00 92.38 90 PHE A O 1
ATOM 751 N N . LYS A 1 91 ? -1.626 11.269 -0.757 1.00 87.81 91 LYS A N 1
ATOM 752 C CA . LYS A 1 91 ? -1.510 12.409 0.153 1.00 87.81 91 LYS A CA 1
ATOM 753 C C . LYS A 1 91 ? -1.471 13.684 -0.676 1.00 87.81 91 LYS A C 1
ATOM 755 O O . LYS A 1 91 ? -0.900 13.673 -1.757 1.00 87.81 91 LYS A O 1
ATOM 760 N N . ASP A 1 92 ? -2.012 14.764 -0.127 1.00 85.38 92 ASP A N 1
ATOM 761 C CA . ASP A 1 92 ? -2.020 16.092 -0.744 1.00 85.38 92 ASP A CA 1
ATOM 762 C C . ASP A 1 92 ? -0.590 16.665 -0.847 1.00 85.38 92 ASP A C 1
ATOM 764 O O . ASP A 1 92 ? -0.076 17.317 0.064 1.00 85.38 92 ASP A O 1
ATOM 768 N N . ASN A 1 93 ? 0.122 16.250 -1.896 1.00 83.38 93 ASN A N 1
ATOM 769 C CA . ASN A 1 93 ? 1.388 16.787 -2.386 1.00 83.38 93 ASN A CA 1
ATOM 770 C C . ASN A 1 93 ? 1.635 16.279 -3.814 1.00 83.38 93 ASN A C 1
ATOM 772 O O . ASN A 1 93 ? 1.177 15.200 -4.180 1.00 83.38 93 ASN A O 1
ATOM 776 N N . GLU A 1 94 ? 2.434 17.010 -4.592 1.00 75.31 94 GLU A N 1
ATOM 777 C CA . GLU A 1 94 ? 2.658 16.748 -6.026 1.00 75.31 94 GLU A CA 1
ATOM 778 C C . GLU A 1 94 ? 3.146 15.325 -6.357 1.00 75.31 94 GLU A C 1
ATOM 780 O O . GLU A 1 94 ? 2.906 14.820 -7.454 1.00 75.31 94 GLU A O 1
ATOM 785 N N . LEU A 1 95 ? 3.829 14.660 -5.418 1.00 78.81 95 LEU A N 1
ATOM 786 C CA . LEU A 1 95 ? 4.367 13.313 -5.618 1.00 78.81 95 LEU A CA 1
ATOM 787 C C . LEU A 1 95 ? 3.363 12.204 -5.270 1.00 78.81 95 LEU A C 1
ATOM 789 O O . LEU A 1 95 ? 3.451 11.110 -5.827 1.00 78.81 95 LEU A O 1
ATOM 793 N N . GLN A 1 96 ? 2.433 12.461 -4.348 1.00 81.81 96 GLN A N 1
ATOM 794 C CA . GLN A 1 96 ? 1.456 11.483 -3.854 1.00 81.81 96 GLN A CA 1
ATOM 795 C C . GLN A 1 96 ? 0.020 11.761 -4.312 1.00 81.81 96 GLN A C 1
ATOM 797 O O . GLN A 1 96 ? -0.847 10.932 -4.054 1.00 81.81 96 GLN A O 1
ATOM 802 N N . ASP A 1 97 ? -0.228 12.859 -5.025 1.00 86.44 97 ASP A N 1
ATOM 803 C CA . ASP A 1 97 ? -1.504 13.169 -5.682 1.00 86.44 97 ASP A CA 1
ATOM 804 C C . ASP A 1 97 ? -1.384 13.089 -7.213 1.00 86.44 97 ASP A C 1
ATOM 806 O O . ASP A 1 97 ? -1.810 13.960 -7.968 1.00 86.44 97 ASP A O 1
ATOM 810 N N . ASN A 1 98 ? -0.714 12.043 -7.700 1.00 90.69 98 ASN A N 1
ATOM 811 C CA . ASN A 1 98 ? -0.488 11.848 -9.125 1.00 90.69 98 ASN A CA 1
ATOM 812 C C . ASN A 1 98 ? -0.772 10.401 -9.531 1.00 90.69 98 ASN A C 1
ATOM 814 O O . ASN A 1 98 ? -0.057 9.470 -9.154 1.00 90.69 98 ASN A O 1
ATOM 818 N N . LEU A 1 99 ? -1.799 10.222 -10.365 1.00 92.44 99 LEU A N 1
ATOM 819 C CA . LEU A 1 99 ? -2.226 8.911 -10.847 1.00 92.44 99 LEU A CA 1
ATOM 820 C C . LEU A 1 99 ? -1.133 8.186 -11.644 1.00 92.44 99 LEU A C 1
ATOM 822 O O . LEU A 1 99 ? -0.986 6.973 -11.513 1.00 92.44 99 LEU A O 1
ATOM 826 N N . ALA A 1 100 ? -0.338 8.904 -12.441 1.00 92.88 100 ALA A N 1
ATOM 827 C CA . ALA A 1 100 ? 0.753 8.294 -13.195 1.00 92.88 100 ALA A CA 1
ATOM 828 C C . ALA A 1 100 ? 1.843 7.755 -12.256 1.00 92.88 100 ALA A C 1
ATOM 830 O O . ALA A 1 100 ? 2.381 6.676 -12.496 1.00 92.88 100 ALA A O 1
ATOM 831 N N . ILE A 1 101 ? 2.137 8.464 -11.160 1.00 92.25 101 ILE A N 1
ATOM 832 C CA . ILE A 1 101 ? 3.076 7.985 -10.134 1.00 92.25 101 ILE A CA 1
ATOM 833 C C . ILE A 1 101 ? 2.495 6.766 -9.410 1.00 92.25 101 ILE A C 1
ATOM 835 O O . ILE A 1 101 ? 3.205 5.776 -9.242 1.00 92.25 101 ILE A O 1
ATOM 839 N N . ALA A 1 102 ? 1.206 6.792 -9.057 1.00 94.56 102 ALA A N 1
ATOM 840 C CA . ALA A 1 102 ? 0.535 5.651 -8.439 1.00 94.56 102 ALA A CA 1
ATOM 841 C C . ALA A 1 102 ? 0.597 4.399 -9.330 1.00 94.56 102 ALA A C 1
ATOM 843 O O . ALA A 1 102 ? 0.994 3.331 -8.869 1.00 94.56 102 ALA A O 1
ATOM 844 N N . LEU A 1 103 ? 0.294 4.526 -10.625 1.00 95.12 103 LEU A N 1
ATOM 845 C CA . LEU A 1 103 ? 0.377 3.411 -11.572 1.00 95.12 103 LEU A CA 1
ATOM 846 C C . LEU A 1 103 ? 1.810 2.888 -11.731 1.00 95.12 103 LEU A C 1
ATOM 848 O O . LEU A 1 103 ? 2.012 1.674 -11.739 1.00 95.12 103 LEU A O 1
ATOM 852 N N . ARG A 1 104 ? 2.815 3.773 -11.797 1.00 94.75 104 ARG A N 1
ATOM 853 C CA . ARG A 1 104 ? 4.233 3.367 -11.822 1.00 94.75 104 ARG A CA 1
ATOM 854 C C . ARG A 1 104 ? 4.612 2.584 -10.564 1.00 94.75 104 ARG A C 1
ATOM 856 O O . ARG A 1 104 ? 5.207 1.518 -10.686 1.00 94.75 104 ARG A O 1
ATOM 863 N N . ALA A 1 105 ? 4.199 3.052 -9.386 1.00 95.44 105 ALA A N 1
ATOM 864 C CA . ALA A 1 105 ? 4.431 2.358 -8.121 1.00 95.44 105 ALA A CA 1
ATOM 865 C C . ALA A 1 105 ? 3.819 0.951 -8.112 1.00 95.44 105 ALA A C 1
ATOM 867 O O . ALA A 1 105 ? 4.477 -0.005 -7.696 1.00 95.44 105 ALA A O 1
ATOM 868 N N . LEU A 1 106 ? 2.571 0.817 -8.575 1.00 96.06 106 LEU A N 1
ATOM 869 C CA . LEU A 1 106 ? 1.875 -0.469 -8.636 1.00 96.06 106 LEU A CA 1
ATOM 870 C C . LEU A 1 106 ? 2.549 -1.427 -9.627 1.00 96.06 106 LEU A C 1
ATOM 872 O O . LEU A 1 106 ? 2.765 -2.589 -9.294 1.00 96.06 106 LEU A O 1
ATOM 876 N N . LEU A 1 107 ? 2.939 -0.945 -10.811 1.00 95.94 107 LEU A N 1
ATOM 877 C CA . LEU A 1 107 ? 3.639 -1.754 -11.814 1.00 95.94 107 LEU A CA 1
ATOM 878 C C . LEU A 1 107 ? 5.027 -2.193 -11.336 1.00 95.94 107 LEU A C 1
ATOM 880 O O . LEU A 1 107 ? 5.387 -3.356 -11.505 1.00 95.94 107 LEU A O 1
ATOM 884 N N . HIS A 1 108 ? 5.788 -1.304 -10.692 1.00 96.00 108 HIS A N 1
ATOM 885 C CA . HIS A 1 108 ? 7.083 -1.661 -10.109 1.00 96.00 108 HIS A CA 1
ATOM 886 C C . HIS A 1 108 ? 6.944 -2.776 -9.061 1.00 96.00 108 HIS A C 1
ATOM 888 O O . HIS A 1 108 ? 7.680 -3.763 -9.102 1.00 96.00 108 HIS A O 1
ATOM 894 N N . GLN A 1 109 ? 5.964 -2.668 -8.157 1.00 95.44 109 GLN A N 1
ATOM 895 C CA . GLN A 1 109 ? 5.685 -3.713 -7.165 1.00 95.44 109 GLN A CA 1
ATOM 896 C C . GLN A 1 109 ? 5.257 -5.023 -7.827 1.00 95.44 109 GLN A C 1
ATOM 898 O O . GLN A 1 109 ? 5.785 -6.080 -7.476 1.00 95.44 109 GLN A O 1
ATOM 903 N N . LEU A 1 110 ? 4.351 -4.965 -8.805 1.00 94.62 110 LEU A N 1
ATOM 904 C CA . LEU A 1 110 ? 3.871 -6.144 -9.518 1.00 94.62 110 LEU A CA 1
ATOM 905 C C . LEU A 1 110 ? 5.023 -6.886 -10.197 1.00 94.62 110 LEU A C 1
ATOM 907 O O . LEU A 1 110 ? 5.161 -8.092 -10.018 1.00 94.62 110 LEU A O 1
ATOM 911 N N . PHE A 1 111 ? 5.887 -6.178 -10.923 1.00 94.44 111 PHE A N 1
ATOM 912 C CA . PHE A 1 111 ? 7.028 -6.788 -11.604 1.00 94.44 111 PHE A CA 1
ATOM 913 C C . PHE A 1 111 ? 8.112 -7.268 -10.640 1.00 94.44 111 PHE A C 1
ATOM 915 O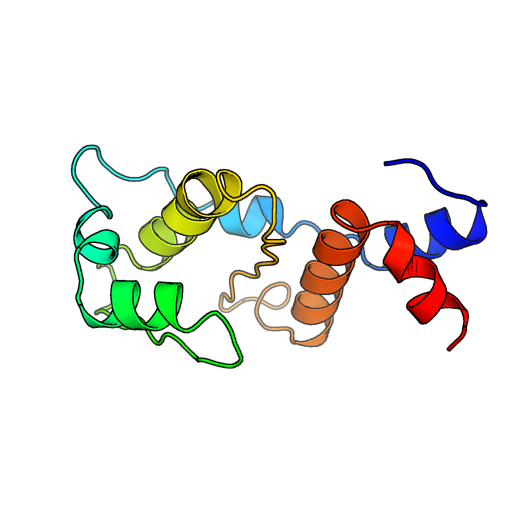 O . PHE A 1 111 ? 8.748 -8.285 -10.911 1.00 94.44 111 PHE A O 1
ATOM 922 N N . SER A 1 112 ? 8.288 -6.608 -9.494 1.00 92.62 112 SER A N 1
ATOM 923 C CA . SER A 1 112 ? 9.187 -7.081 -8.437 1.00 92.62 112 SER A CA 1
ATOM 924 C C . SER A 1 112 ? 8.761 -8.446 -7.881 1.00 92.62 112 SER A C 1
ATOM 926 O O . SER A 1 112 ? 9.614 -9.313 -7.671 1.00 92.62 112 SER A O 1
ATOM 928 N N . HIS A 1 113 ? 7.454 -8.653 -7.680 1.00 90.75 113 HIS A N 1
ATOM 929 C CA . HIS A 1 113 ? 6.893 -9.906 -7.158 1.00 90.75 113 HIS A CA 1
ATOM 930 C C . HIS A 1 113 ? 6.675 -10.967 -8.244 1.00 90.75 113 HIS A C 1
ATOM 932 O O . HIS A 1 113 ? 6.857 -12.157 -7.993 1.00 90.75 113 HIS A O 1
ATOM 938 N N . GLN A 1 114 ? 6.325 -10.547 -9.461 1.00 91.12 114 GLN A N 1
ATOM 939 C CA . GLN A 1 114 ? 6.032 -11.413 -10.603 1.00 91.12 114 GLN A CA 1
ATOM 940 C C . GLN A 1 114 ? 6.863 -11.008 -11.835 1.00 91.12 114 GLN A C 1
ATOM 942 O O . GLN A 1 114 ? 6.318 -10.504 -12.823 1.00 91.12 114 GLN A O 1
ATOM 947 N N . PRO A 1 115 ? 8.191 -11.255 -11.831 1.00 91.62 115 PRO A N 1
ATOM 948 C CA . PRO A 1 115 ? 9.091 -10.821 -12.905 1.00 91.62 115 PRO A CA 1
ATOM 949 C C . PRO A 1 115 ? 8.709 -11.371 -14.278 1.00 91.62 115 PRO A C 1
ATOM 951 O O . PRO A 1 115 ? 8.988 -10.748 -15.299 1.00 91.62 115 PRO A O 1
ATOM 954 N N . GLN A 1 116 ? 8.039 -12.526 -14.318 1.00 90.44 116 GLN A N 1
ATOM 955 C CA . GLN A 1 116 ? 7.538 -13.116 -15.550 1.00 90.44 116 GLN A CA 1
ATOM 956 C C . GLN A 1 116 ? 6.573 -12.196 -16.297 1.00 90.44 116 GLN A C 1
ATOM 958 O O . GLN A 1 116 ? 6.500 -12.328 -17.509 1.00 90.44 116 GLN A O 1
ATOM 963 N N . LEU A 1 117 ? 5.873 -11.268 -15.634 1.00 92.44 117 LEU A N 1
ATOM 964 C CA . LEU A 1 117 ? 4.919 -10.362 -16.282 1.00 92.44 117 LEU A CA 1
ATOM 965 C C . LEU A 1 117 ? 5.583 -9.217 -17.061 1.00 92.44 117 LEU A C 1
ATOM 967 O O . LEU A 1 117 ? 4.920 -8.608 -17.897 1.00 92.44 117 LEU A O 1
ATOM 971 N N . LEU A 1 118 ? 6.882 -8.954 -16.860 1.00 91.69 118 LEU A N 1
ATOM 972 C CA . LEU A 1 118 ? 7.604 -7.876 -17.555 1.00 91.69 118 LEU A CA 1
ATOM 973 C C . LEU A 1 118 ? 7.557 -8.002 -19.082 1.00 91.69 118 LEU A C 1
ATOM 975 O O . LEU A 1 118 ? 7.567 -6.990 -19.778 1.00 91.69 118 LEU A O 1
ATOM 979 N N . HIS A 1 119 ? 7.456 -9.223 -19.612 1.00 89.88 119 HIS A N 1
ATOM 980 C CA . HIS A 1 119 ? 7.379 -9.431 -21.058 1.00 89.88 119 HIS A CA 1
ATOM 981 C C . HIS A 1 119 ? 6.162 -8.742 -21.697 1.00 89.88 119 HIS A C 1
ATOM 983 O O . HIS A 1 119 ? 6.273 -8.293 -22.832 1.00 89.88 119 HIS A O 1
ATOM 989 N N . HIS A 1 120 ? 5.047 -8.595 -20.967 1.00 90.94 120 HIS A N 1
ATOM 990 C CA . HIS A 1 120 ? 3.857 -7.889 -21.449 1.00 90.94 120 HIS A CA 1
ATOM 991 C C . HIS A 1 120 ? 4.061 -6.373 -21.553 1.00 90.94 120 HIS A C 1
ATOM 993 O O . HIS A 1 120 ? 3.419 -5.731 -22.376 1.00 90.94 120 HIS A O 1
ATOM 999 N N . ALA A 1 121 ? 4.942 -5.800 -20.728 1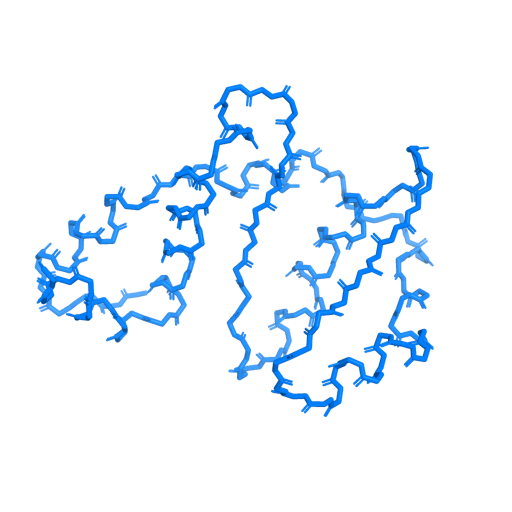.00 88.94 121 ALA A N 1
ATOM 1000 C CA . ALA A 1 121 ? 5.227 -4.365 -20.731 1.00 88.94 121 ALA A CA 1
ATOM 1001 C C . ALA A 1 121 ? 6.210 -3.960 -21.839 1.00 88.94 121 ALA A C 1
ATOM 1003 O O . ALA A 1 121 ? 6.197 -2.819 -22.283 1.00 88.94 121 ALA A O 1
ATOM 1004 N N . ILE A 1 122 ? 7.067 -4.887 -22.275 1.00 86.00 122 ILE A N 1
ATOM 1005 C CA . ILE A 1 122 ? 8.091 -4.649 -23.308 1.00 86.00 122 ILE A CA 1
ATOM 1006 C C . ILE A 1 122 ? 7.551 -4.947 -24.709 1.00 86.00 122 ILE A C 1
ATOM 1008 O O . ILE A 1 122 ? 8.069 -4.426 -25.689 1.00 86.00 122 ILE A O 1
ATOM 1012 N N . SER A 1 123 ? 6.525 -5.796 -24.814 1.00 71.62 123 SER A N 1
ATOM 1013 C CA . SER A 1 123 ? 5.865 -6.119 -26.082 1.00 71.62 123 SER A CA 1
ATOM 1014 C C . SER A 1 123 ? 4.849 -5.069 -26.552 1.00 71.62 123 SER A C 1
ATOM 1016 O O . SER A 1 123 ? 4.210 -5.292 -27.578 1.00 71.62 123 SER 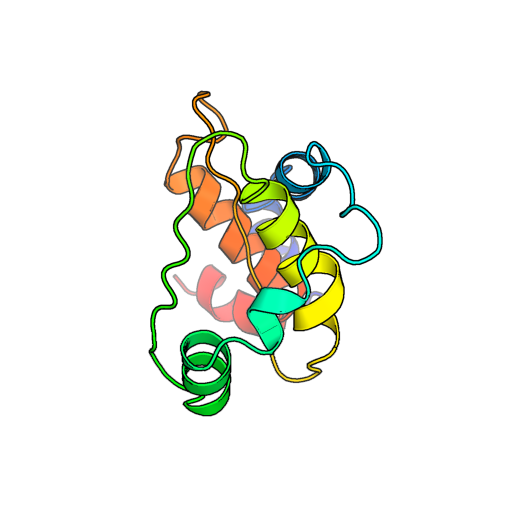A O 1
ATOM 1018 N N . MET A 1 124 ? 4.640 -4.000 -25.777 1.00 54.78 124 MET A N 1
ATOM 1019 C CA . MET A 1 124 ? 3.743 -2.886 -26.106 1.00 54.78 124 MET A CA 1
ATOM 1020 C C . MET A 1 124 ? 4.442 -1.797 -26.916 1.00 54.78 124 MET A C 1
ATOM 1022 O O . MET A 1 124 ? 5.657 -1.587 -26.708 1.00 54.78 124 MET A O 1
#

Organism: NCBI:txid364733